Protein AF-A0A8K0S2V0-F1 (afdb_monomer_lite)

Foldseek 3Di:
DPPDQQAFAWEDDPVQQKIWTAATFADVVDLVCLQVQFTWMWHDPVPPHTDIDGDDDPDPVSVPDHRFGQFAWEYDPQKTKTHKGKDASGNHVVHPDDIGIGAFIWMARNVVRDIDTDGDPPCPCVRNHDYDYHDD

Radius of gyration: 14.72 Å; chains: 1; bounding box: 40×36×38 Å

Organism: NCBI:txid61284

Secondary structure (DSSP, 8-state):
------PPEEEEETTTTEEEEE---PBTTBGGGTT----EEEEE-SSS-EEEEE---S-HHHHHS---BS-EEEEETTEEEEE--EE-TTT-TT--SS-EE--SEEEEETTTTEEEEE--TT-GGGGSS-------

Sequence (136 aa):
MTMSQLQPGLWVDDKRSSVFSWGGQGSYGNVSTVSDHHLWVLNKDGYGKGSWFTQDPPNSVFRSSYRTVRGASATCHGVGYYLGGYAESNTDDRITEGSRVFDGLLTYNMSTQKWTNESIEALGYATWSGTATCIP

Structure (mmCIF, N/CA/C/O backbone):
data_AF-A0A8K0S2V0-F1
#
_entry.id   AF-A0A8K0S2V0-F1
#
loop_
_atom_site.group_PDB
_atom_site.id
_atom_site.type_symbol
_atom_site.label_atom_id
_atom_site.label_alt_id
_atom_site.label_comp_id
_atom_site.label_asym_id
_atom_site.label_entity_id
_atom_site.label_seq_id
_atom_site.pdbx_PDB_ins_code
_atom_site.Cartn_x
_atom_site.Cartn_y
_atom_site.Cartn_z
_atom_site.occupancy
_atom_site.B_iso_or_equiv
_atom_site.auth_seq_id
_atom_site.auth_comp_id
_atom_site.auth_asym_id
_atom_site.auth_atom_id
_atom_site.pdbx_PDB_model_num
ATOM 1 N N . MET A 1 1 ? 1.482 24.823 -14.035 1.00 34.28 1 MET A N 1
ATOM 2 C CA . MET A 1 1 ? 1.812 23.397 -14.232 1.00 34.28 1 MET A CA 1
ATOM 3 C C . MET A 1 1 ? 1.680 22.725 -12.873 1.00 34.28 1 MET A C 1
ATOM 5 O O . MET A 1 1 ? 2.578 22.832 -12.054 1.00 34.28 1 MET A O 1
ATOM 9 N N . THR A 1 2 ? 0.508 22.186 -12.551 1.00 32.06 2 THR A N 1
ATOM 10 C CA . THR A 1 2 ? 0.279 21.480 -11.284 1.00 32.06 2 THR A CA 1
ATOM 11 C C . THR A 1 2 ? 0.908 20.097 -11.406 1.00 32.06 2 THR A C 1
ATOM 13 O O . THR A 1 2 ? 0.376 19.218 -12.075 1.00 32.06 2 THR A O 1
ATOM 16 N N . MET A 1 3 ? 2.102 19.932 -10.838 1.00 34.94 3 MET A N 1
ATOM 17 C CA . MET A 1 3 ? 2.802 18.650 -10.805 1.00 34.94 3 MET A CA 1
ATOM 18 C C . MET A 1 3 ? 2.039 17.706 -9.874 1.00 34.94 3 MET A C 1
ATOM 20 O O . MET A 1 3 ? 2.111 17.841 -8.655 1.00 34.94 3 MET A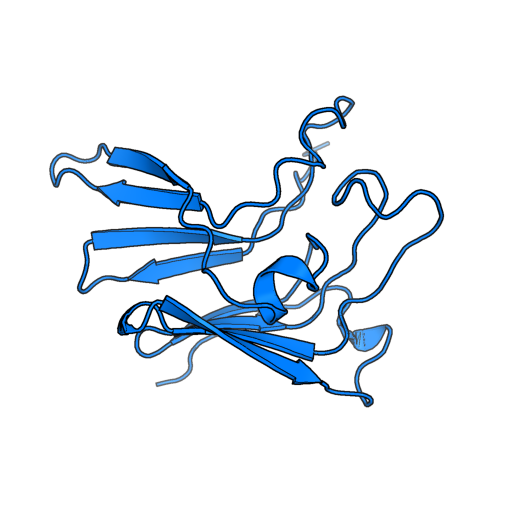 O 1
ATOM 24 N N . SER A 1 4 ? 1.271 16.773 -10.439 1.00 42.00 4 SER A N 1
ATOM 25 C CA . SER A 1 4 ? 0.620 15.729 -9.654 1.00 42.00 4 SER A CA 1
ATOM 26 C C . SER A 1 4 ? 1.689 14.766 -9.144 1.00 42.00 4 SER A C 1
ATOM 28 O O . SER A 1 4 ? 2.204 13.937 -9.896 1.00 42.00 4 SER A O 1
ATOM 30 N N . GLN A 1 5 ? 2.026 14.866 -7.863 1.00 54.44 5 GLN A N 1
ATOM 31 C CA . GLN A 1 5 ? 2.630 13.751 -7.146 1.00 54.44 5 GLN A CA 1
ATOM 32 C C . GLN A 1 5 ? 1.711 12.538 -7.346 1.00 54.44 5 GLN A C 1
ATOM 34 O O . GLN A 1 5 ? 0.510 12.646 -7.099 1.00 54.44 5 GLN A O 1
ATOM 39 N N . LEU A 1 6 ? 2.232 11.425 -7.873 1.00 71.25 6 LEU A N 1
ATOM 40 C CA . LEU A 1 6 ? 1.423 10.222 -8.056 1.00 71.25 6 LEU A CA 1
ATOM 41 C C . LEU A 1 6 ? 1.121 9.639 -6.675 1.00 71.25 6 LEU A C 1
ATOM 43 O O . LEU A 1 6 ? 2.009 9.127 -5.991 1.00 71.25 6 LEU A O 1
ATOM 47 N N . GLN A 1 7 ? -0.123 9.839 -6.242 1.00 73.81 7 GLN A N 1
ATOM 48 C CA . GLN A 1 7 ? -0.535 9.627 -4.861 1.00 73.81 7 GLN A CA 1
ATOM 49 C 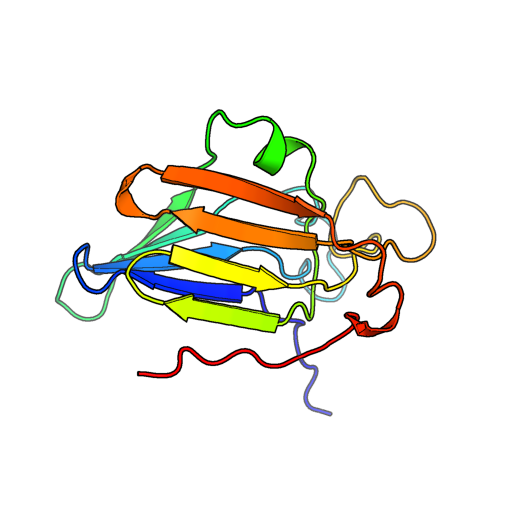C . GLN A 1 7 ? -0.668 8.131 -4.539 1.00 73.81 7 GLN A C 1
ATOM 51 O O . GLN A 1 7 ? -1.027 7.341 -5.419 1.00 73.81 7 GLN A O 1
ATOM 56 N N . PRO A 1 8 ? -0.374 7.736 -3.290 1.00 88.38 8 PRO A N 1
ATOM 57 C CA . PRO A 1 8 ? -0.681 6.401 -2.794 1.00 88.38 8 PRO A CA 1
ATOM 58 C C . PRO A 1 8 ? -2.196 6.155 -2.755 1.00 88.38 8 PRO A C 1
ATOM 60 O O . PRO A 1 8 ? -3.001 7.089 -2.764 1.00 88.38 8 PRO A O 1
ATOM 63 N N . GLY A 1 9 ? -2.584 4.885 -2.656 1.00 91.44 9 GLY A N 1
ATOM 64 C CA . GLY A 1 9 ? -3.928 4.519 -2.232 1.00 91.44 9 GLY A CA 1
ATOM 65 C C . GLY A 1 9 ? -4.101 4.837 -0.750 1.00 91.44 9 GLY A C 1
ATOM 66 O O . GLY A 1 9 ? -3.262 4.452 0.064 1.00 91.44 9 GLY A O 1
ATOM 67 N N . LEU A 1 10 ? -5.179 5.541 -0.405 1.00 93.44 10 LEU A N 1
ATOM 68 C CA . LEU A 1 10 ? -5.559 5.810 0.979 1.00 93.44 10 LEU A CA 1
ATOM 69 C C . LEU A 1 10 ? -6.746 4.935 1.362 1.00 93.44 10 LEU A C 1
ATOM 71 O O . LEU A 1 10 ? -7.735 4.881 0.625 1.00 93.44 10 LEU A O 1
ATOM 75 N N . TRP A 1 11 ? -6.657 4.284 2.521 1.00 95.19 11 TRP A N 1
ATOM 76 C CA . TRP A 1 11 ? -7.743 3.473 3.054 1.00 95.19 11 TRP A CA 1
ATOM 77 C C . TRP A 1 11 ? -8.120 3.867 4.475 1.00 95.19 11 TRP A C 1
ATOM 79 O O . TRP A 1 11 ? -7.251 4.032 5.325 1.00 95.19 11 TRP A O 1
ATOM 89 N N . VAL A 1 12 ? -9.415 3.995 4.752 1.00 93.69 12 VAL A N 1
ATOM 90 C CA . VAL A 1 12 ? -9.913 4.535 6.027 1.00 93.69 12 VAL A CA 1
ATOM 91 C C . VAL A 1 12 ? -10.530 3.434 6.887 1.00 93.69 12 VAL A C 1
ATOM 93 O O . VAL A 1 12 ? -11.472 2.766 6.472 1.00 93.69 12 VAL A O 1
ATOM 96 N N . ASP A 1 13 ? -10.036 3.269 8.113 1.00 92.69 13 ASP A N 1
ATOM 97 C CA . ASP A 1 13 ? -10.674 2.439 9.136 1.00 92.69 13 ASP A CA 1
ATOM 98 C C . ASP A 1 13 ? -11.399 3.331 10.146 1.00 92.69 13 ASP A C 1
ATOM 100 O O . ASP A 1 13 ? -10.826 3.773 11.148 1.00 92.69 13 ASP A O 1
ATOM 104 N N . ASP A 1 14 ? -12.684 3.582 9.900 1.00 85.00 14 ASP A N 1
ATOM 105 C CA . ASP A 1 14 ? -13.510 4.395 10.799 1.00 85.00 14 ASP A CA 1
ATOM 106 C C . ASP A 1 14 ? -13.671 3.760 12.185 1.00 85.00 14 ASP A C 1
ATOM 108 O O . ASP A 1 14 ? -13.780 4.472 13.186 1.00 85.00 14 ASP A O 1
ATOM 112 N N . LYS A 1 15 ? -13.640 2.421 12.276 1.00 86.69 15 LYS A N 1
ATOM 113 C CA . LYS A 1 15 ? -13.791 1.707 13.554 1.00 86.69 15 LYS A CA 1
ATOM 114 C C . LYS A 1 15 ? -12.569 1.899 14.441 1.00 86.69 15 LYS A C 1
ATOM 116 O O . LYS A 1 15 ? -12.708 1.965 15.660 1.00 86.69 15 LYS A O 1
ATOM 121 N N . ARG A 1 16 ? -11.380 1.974 13.840 1.00 85.19 16 ARG A N 1
ATOM 122 C CA . ARG A 1 16 ? -10.107 2.127 14.562 1.00 85.19 16 ARG A CA 1
ATOM 123 C C . ARG A 1 16 ? -9.522 3.519 14.511 1.00 85.19 16 ARG A C 1
ATOM 125 O O . ARG A 1 16 ? -8.509 3.753 15.160 1.00 85.19 16 ARG A O 1
ATOM 132 N N . SER A 1 17 ? -10.190 4.453 13.836 1.00 89.19 17 SER A N 1
ATOM 133 C CA . SER A 1 17 ? -9.721 5.830 13.756 1.00 89.19 17 SER A CA 1
ATOM 134 C C . SER A 1 17 ? -8.331 5.921 13.104 1.00 89.19 17 SER A C 1
ATOM 136 O O . SER A 1 17 ? -7.465 6.674 13.553 1.00 89.19 17 SER A O 1
ATOM 138 N N . SER A 1 18 ? -8.131 5.154 12.031 1.00 93.38 18 SER A N 1
ATOM 139 C CA . SER A 1 18 ? -6.845 5.051 11.337 1.00 93.38 18 SER A CA 1
ATOM 140 C C . SER A 1 18 ? -6.995 5.300 9.839 1.00 93.38 18 SER A C 1
ATOM 142 O O . SER A 1 18 ? -7.996 4.919 9.234 1.00 93.38 18 SER A O 1
ATOM 144 N N . VAL A 1 19 ? -5.976 5.903 9.230 1.00 94.00 19 VAL A N 1
ATOM 145 C CA . VAL A 1 19 ? -5.831 5.992 7.772 1.00 94.00 19 VAL A CA 1
ATOM 146 C C . VAL A 1 19 ? -4.578 5.236 7.367 1.00 94.00 19 VAL A C 1
ATOM 148 O O . VAL A 1 19 ? -3.503 5.468 7.908 1.00 94.00 19 VAL A O 1
ATOM 151 N N . PHE A 1 20 ? -4.724 4.338 6.408 1.00 94.56 20 PHE A N 1
ATOM 152 C CA . PHE A 1 20 ? -3.655 3.551 5.822 1.00 94.56 20 PHE A CA 1
ATOM 153 C C . PHE A 1 20 ? -3.252 4.162 4.481 1.00 94.56 20 PHE A C 1
ATOM 155 O O . PHE A 1 20 ? -4.109 4.626 3.732 1.00 94.56 20 PHE A O 1
ATOM 162 N N . SER A 1 21 ? -1.960 4.150 4.174 1.00 93.88 21 SER A N 1
ATOM 163 C CA . SER A 1 21 ? -1.404 4.629 2.911 1.00 93.88 21 SER A CA 1
ATOM 164 C C . SER A 1 21 ? -0.481 3.571 2.318 1.00 93.88 21 SER A C 1
ATOM 166 O O . SER A 1 21 ? 0.437 3.093 2.990 1.00 93.88 21 SER A O 1
ATOM 168 N N . TRP A 1 22 ? -0.738 3.208 1.061 1.00 92.38 22 TRP A N 1
ATOM 169 C CA . TRP A 1 22 ? 0.021 2.208 0.316 1.00 92.38 22 TRP A CA 1
ATOM 170 C C . TRP A 1 22 ? 0.381 2.686 -1.092 1.00 92.38 22 TRP A C 1
ATOM 172 O O . TRP A 1 22 ? -0.443 3.278 -1.791 1.00 92.38 22 TRP A O 1
ATOM 182 N N . GLY A 1 23 ? 1.596 2.374 -1.543 1.00 91.69 23 GLY A N 1
ATOM 183 C CA . GLY A 1 23 ? 2.068 2.738 -2.877 1.00 91.69 23 GLY A CA 1
ATOM 184 C C . GLY A 1 23 ? 2.639 4.156 -2.944 1.00 91.69 23 GLY A C 1
ATOM 185 O O . GLY A 1 23 ? 3.252 4.666 -2.002 1.00 91.69 23 GLY A O 1
ATOM 186 N N . GLY A 1 24 ? 2.460 4.802 -4.091 1.00 90.56 24 GLY A N 1
ATOM 187 C CA . GLY A 1 24 ? 2.974 6.143 -4.349 1.00 90.56 24 GLY A CA 1
ATOM 188 C C . GLY A 1 24 ? 4.422 6.140 -4.844 1.00 90.56 24 GLY A C 1
ATOM 189 O O . GLY A 1 24 ? 5.055 5.097 -4.974 1.00 90.56 24 GLY A O 1
ATOM 190 N N . GLN A 1 25 ? 4.941 7.334 -5.114 1.00 89.19 25 GLN A N 1
ATOM 191 C CA . GLN A 1 25 ? 6.303 7.543 -5.613 1.00 89.19 25 GLN A CA 1
ATOM 192 C C . GLN A 1 25 ? 7.182 8.286 -4.606 1.00 89.19 25 GLN A C 1
ATOM 194 O O . GLN A 1 25 ? 6.681 8.967 -3.704 1.00 89.19 25 GLN A O 1
ATOM 199 N N . GLY A 1 26 ? 8.496 8.198 -4.810 1.00 85.25 26 GLY A N 1
ATOM 200 C CA . GLY A 1 26 ? 9.459 9.087 -4.172 1.00 85.25 26 GLY A CA 1
ATOM 201 C C . GLY A 1 26 ? 9.195 10.559 -4.508 1.00 85.25 26 GLY A C 1
ATOM 202 O O . GLY A 1 26 ? 8.457 10.904 -5.439 1.00 85.25 26 GLY A O 1
ATOM 203 N N . SER A 1 27 ? 9.792 11.454 -3.727 1.00 82.88 27 SER A N 1
ATOM 204 C CA . SER A 1 27 ? 9.683 12.891 -3.978 1.00 82.88 27 SER A CA 1
ATOM 205 C C . SER A 1 27 ? 10.268 13.246 -5.346 1.00 82.88 27 SER A C 1
ATOM 207 O O . SER A 1 27 ? 11.240 12.649 -5.807 1.00 82.88 27 SER A O 1
ATOM 209 N N . TYR A 1 28 ? 9.694 14.245 -6.015 1.00 79.56 28 TYR A N 1
ATOM 210 C CA . TYR A 1 28 ? 10.196 14.667 -7.321 1.00 79.56 28 TYR A CA 1
ATOM 211 C C . TYR A 1 28 ? 11.676 15.070 -7.241 1.00 79.56 28 TYR A C 1
ATOM 213 O O . TYR A 1 28 ? 12.062 15.858 -6.379 1.00 79.56 28 TYR A O 1
ATOM 221 N N . GLY A 1 29 ? 12.501 14.521 -8.137 1.00 78.69 29 GLY A N 1
ATOM 222 C CA . GLY A 1 29 ? 13.946 14.761 -8.155 1.00 78.69 29 GLY A CA 1
ATOM 223 C C . GLY A 1 29 ? 14.721 14.111 -7.002 1.00 78.69 29 GLY A C 1
ATOM 224 O O . GLY A 1 29 ? 15.936 14.270 -6.943 1.00 78.69 29 GLY A O 1
ATOM 225 N N . ASN A 1 30 ? 14.054 13.370 -6.110 1.00 81.88 30 ASN A N 1
ATOM 226 C CA . ASN A 1 30 ? 14.692 12.624 -5.036 1.00 81.88 30 ASN A CA 1
ATOM 227 C C . ASN A 1 30 ? 14.097 11.212 -4.901 1.00 81.88 30 ASN A C 1
ATOM 229 O O . ASN A 1 30 ? 13.071 11.001 -4.253 1.00 81.88 30 ASN A O 1
ATOM 233 N N . VAL A 1 31 ? 14.807 10.237 -5.465 1.00 81.88 31 VAL A N 1
ATOM 234 C CA . VAL A 1 31 ? 14.451 8.814 -5.395 1.00 81.88 31 VAL A CA 1
ATOM 235 C C . VAL A 1 31 ? 15.035 8.105 -4.168 1.00 81.88 31 VAL A C 1
ATOM 237 O O . VAL A 1 31 ? 14.914 6.895 -4.051 1.00 81.88 31 VAL A O 1
ATOM 240 N N . SER A 1 32 ? 15.641 8.813 -3.209 1.00 84.88 32 SER A N 1
ATOM 241 C CA . SER A 1 32 ? 16.223 8.175 -2.018 1.00 84.88 32 SER A CA 1
ATOM 242 C C . SER A 1 32 ? 15.191 7.468 -1.132 1.00 84.88 32 SER A C 1
ATOM 244 O O . SER A 1 32 ? 15.569 6.680 -0.275 1.00 84.88 32 SER A O 1
ATOM 246 N N . THR A 1 33 ? 13.902 7.777 -1.301 1.00 84.81 33 THR A N 1
ATOM 247 C CA . THR A 1 33 ? 12.786 7.217 -0.522 1.00 84.81 33 THR A CA 1
ATOM 248 C C . THR A 1 33 ? 12.020 6.125 -1.271 1.00 84.81 33 THR A C 1
ATOM 250 O O . THR A 1 33 ? 10.941 5.724 -0.840 1.00 84.81 33 THR A O 1
ATOM 253 N N . VAL A 1 34 ? 12.526 5.642 -2.409 1.00 87.19 34 VAL A N 1
ATOM 254 C CA . VAL A 1 34 ? 11.854 4.574 -3.178 1.00 87.19 34 VAL A CA 1
ATOM 255 C C . VAL A 1 34 ? 12.012 3.197 -2.534 1.00 87.19 34 VAL A C 1
ATOM 257 O O . VAL A 1 34 ? 11.152 2.345 -2.718 1.00 87.19 34 VAL A O 1
ATOM 260 N N . SER A 1 35 ? 13.038 3.016 -1.699 1.00 85.12 35 SER A N 1
ATOM 261 C CA . SER A 1 35 ? 13.220 1.833 -0.847 1.00 85.12 35 SER A CA 1
ATOM 262 C C . SER A 1 35 ? 12.339 1.838 0.411 1.00 85.12 35 SER A C 1
ATOM 264 O O . SER A 1 35 ? 12.284 0.843 1.132 1.00 85.12 35 SER A O 1
ATOM 266 N N . ASP A 1 36 ? 11.637 2.946 0.682 1.00 84.69 36 ASP A N 1
ATOM 267 C CA . ASP A 1 36 ? 10.758 3.139 1.841 1.00 84.69 36 ASP A CA 1
ATOM 268 C C . ASP A 1 36 ? 9.404 2.437 1.622 1.00 84.69 36 ASP A C 1
ATOM 270 O O . ASP A 1 36 ? 8.349 3.051 1.424 1.00 84.69 36 ASP A O 1
ATOM 274 N N . HIS A 1 37 ? 9.466 1.111 1.528 1.00 85.25 37 HIS A N 1
ATOM 275 C CA . HIS A 1 37 ? 8.364 0.249 1.130 1.00 85.25 37 HIS A CA 1
ATOM 276 C C . HIS A 1 37 ? 7.560 -0.218 2.347 1.00 85.25 37 HIS A C 1
ATOM 278 O O . HIS A 1 37 ? 7.680 -1.357 2.799 1.00 85.25 37 HIS A O 1
ATOM 284 N N . HIS A 1 38 ? 6.730 0.688 2.866 1.00 91.31 38 HIS A N 1
ATOM 285 C CA . HIS A 1 38 ? 5.945 0.455 4.073 1.00 91.31 38 HIS A CA 1
ATOM 286 C C . HIS A 1 38 ? 4.446 0.648 3.865 1.00 91.31 38 HIS A C 1
ATOM 288 O O . HIS A 1 38 ? 3.999 1.462 3.052 1.00 91.31 38 HIS A O 1
ATOM 294 N N . LEU A 1 39 ? 3.659 -0.064 4.673 1.00 92.81 39 LEU A N 1
ATOM 295 C CA . LEU A 1 39 ? 2.288 0.348 4.950 1.00 92.81 39 LEU A CA 1
ATOM 296 C C . LEU A 1 39 ? 2.338 1.459 5.999 1.00 92.81 39 LEU A C 1
ATOM 298 O O . LEU A 1 39 ? 2.643 1.205 7.165 1.00 92.81 39 LEU A O 1
ATOM 302 N N . TRP A 1 40 ? 2.024 2.682 5.591 1.00 93.94 40 TRP A N 1
ATOM 303 C CA . TRP A 1 40 ? 1.979 3.823 6.499 1.00 93.94 40 TRP A CA 1
ATOM 304 C C . TRP A 1 40 ? 0.615 3.924 7.161 1.00 93.94 40 TRP A C 1
ATOM 306 O O . TRP A 1 40 ? -0.413 3.813 6.494 1.00 93.94 40 TRP A O 1
ATOM 316 N N . VAL A 1 41 ? 0.603 4.171 8.466 1.00 95.00 41 VAL A N 1
ATOM 317 C CA . VAL A 1 41 ? -0.618 4.285 9.258 1.00 95.00 41 VAL A CA 1
ATOM 318 C C . VAL A 1 41 ? -0.612 5.601 10.013 1.00 95.00 41 VAL A C 1
ATOM 320 O O . VAL A 1 41 ? 0.311 5.891 10.770 1.00 95.00 41 VAL A O 1
ATOM 323 N N . LEU A 1 42 ? -1.661 6.388 9.814 1.00 94.69 42 LEU A N 1
ATOM 324 C CA . LEU A 1 42 ? -1.975 7.569 10.598 1.00 94.69 42 LEU A CA 1
ATOM 325 C C . LEU A 1 42 ?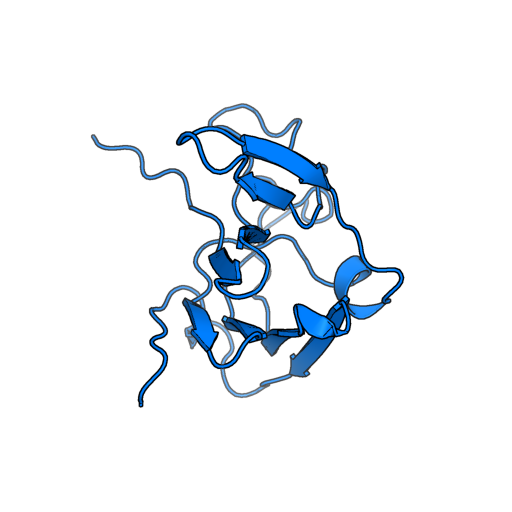 -3.042 7.199 11.622 1.00 94.69 42 LEU A C 1
ATOM 327 O O . LEU A 1 42 ? -4.181 6.929 11.247 1.00 94.69 42 LEU A O 1
ATOM 331 N N . ASN A 1 43 ? -2.702 7.254 12.906 1.00 94.12 43 ASN A N 1
ATOM 332 C CA . ASN A 1 43 ? -3.700 7.194 13.974 1.00 94.12 43 ASN A CA 1
ATOM 333 C C . ASN A 1 43 ? -4.097 8.611 14.368 1.00 94.12 43 ASN A C 1
ATOM 335 O O . ASN A 1 43 ? -3.230 9.393 14.770 1.00 94.12 43 ASN A O 1
ATOM 339 N N . LYS A 1 44 ? -5.392 8.940 14.278 1.00 89.12 44 LYS A N 1
ATOM 340 C CA . LYS A 1 44 ? -5.877 10.233 14.778 1.00 89.12 44 LYS A CA 1
ATOM 341 C C . LYS A 1 44 ? -5.909 10.234 16.305 1.00 89.12 44 LYS A C 1
ATOM 343 O O . LYS A 1 44 ? -6.253 9.234 16.929 1.00 89.12 44 LYS A O 1
ATOM 348 N N . ASP A 1 45 ? -5.615 11.383 16.899 1.00 84.56 45 ASP A N 1
ATOM 349 C CA . ASP A 1 45 ? -5.644 11.582 18.353 1.00 84.56 45 ASP A CA 1
ATOM 350 C C . ASP A 1 45 ? -7.007 12.068 18.881 1.00 84.56 45 ASP A C 1
ATOM 352 O O . ASP A 1 45 ? -7.178 12.267 20.079 1.00 84.56 45 ASP A O 1
ATOM 356 N N . GLY A 1 46 ? -7.986 12.268 17.992 1.00 78.50 46 GLY A N 1
ATOM 357 C CA . GLY A 1 46 ? -9.312 12.792 18.334 1.00 78.50 46 GLY A CA 1
ATOM 358 C C . GLY A 1 46 ? -9.404 14.322 18.406 1.00 78.50 46 GLY A C 1
ATOM 359 O O . GLY A 1 46 ? -10.511 14.842 18.515 1.00 78.50 46 GLY A O 1
ATOM 360 N N . TYR A 1 47 ? -8.292 15.049 18.256 1.00 83.94 47 TYR A N 1
ATOM 361 C CA . TYR A 1 47 ? -8.218 16.518 18.319 1.00 83.94 47 TYR A CA 1
ATOM 362 C C . TYR A 1 47 ? -7.803 17.152 16.983 1.00 83.94 47 TYR A C 1
ATOM 364 O O . TYR A 1 47 ? -7.312 18.281 16.938 1.00 83.94 47 TYR A O 1
ATOM 372 N N . GLY A 1 48 ? -7.983 16.420 15.881 1.00 80.00 48 GLY A N 1
ATOM 373 C CA . GLY A 1 48 ? -7.577 16.857 14.545 1.00 80.00 48 GLY A CA 1
ATOM 374 C C . GLY A 1 48 ? -6.079 16.706 14.269 1.00 80.00 48 GLY A C 1
ATOM 375 O O . GLY A 1 48 ? -5.600 17.243 13.273 1.00 80.00 48 GLY A O 1
ATOM 376 N N . LYS A 1 49 ? -5.337 15.979 15.115 1.00 87.94 49 LYS A N 1
ATOM 377 C CA . LYS A 1 49 ? -3.941 15.608 14.863 1.00 87.94 49 LYS A CA 1
ATOM 378 C C . LYS A 1 49 ? -3.818 14.089 14.757 1.00 87.94 49 LYS A C 1
ATOM 380 O O . LYS A 1 49 ? -4.797 13.347 14.864 1.00 87.94 49 LYS A O 1
ATOM 385 N N . GLY A 1 50 ? -2.597 13.622 14.533 1.00 89.44 50 GLY A N 1
ATOM 386 C CA . GLY A 1 50 ? -2.275 12.208 14.536 1.00 89.44 50 GLY A CA 1
ATOM 387 C C . GLY A 1 50 ? -0.784 11.961 14.385 1.00 89.44 50 GLY A C 1
ATOM 388 O O . GLY A 1 50 ? -0.011 12.887 14.130 1.00 89.44 50 GLY A O 1
ATOM 389 N N . SER A 1 51 ? -0.406 10.698 14.531 1.00 93.69 51 SER A N 1
ATOM 390 C CA . SER A 1 51 ? 0.974 10.241 14.383 1.00 93.69 51 SER A CA 1
ATOM 391 C C . SER A 1 51 ? 1.058 9.189 13.290 1.00 93.69 51 SER A C 1
ATOM 393 O O . SER A 1 51 ? 0.219 8.286 13.232 1.00 93.69 51 SER A O 1
ATOM 395 N N . TRP A 1 52 ? 2.083 9.313 12.449 1.00 93.06 52 TRP A N 1
ATOM 396 C CA . TRP A 1 52 ? 2.422 8.327 11.431 1.00 93.06 52 TRP A CA 1
ATOM 397 C C . TRP A 1 52 ? 3.366 7.271 11.999 1.00 93.06 52 TRP A C 1
ATOM 399 O O . TRP A 1 52 ? 4.305 7.596 12.726 1.00 93.06 52 TRP A O 1
ATOM 409 N N . PHE A 1 53 ? 3.131 6.016 11.643 1.00 94.12 53 PHE A N 1
ATOM 410 C CA . PHE A 1 53 ? 4.026 4.893 11.908 1.00 94.12 53 PHE A CA 1
ATOM 411 C C . PHE A 1 53 ? 3.923 3.873 10.773 1.00 94.12 53 PHE A C 1
ATOM 413 O O . PHE A 1 53 ? 2.993 3.919 9.965 1.00 94.12 53 PHE A O 1
ATOM 420 N N . THR A 1 54 ? 4.889 2.963 10.699 1.00 93.00 54 THR A N 1
ATOM 421 C CA . THR A 1 54 ? 4.888 1.871 9.726 1.00 93.00 54 THR A CA 1
ATOM 422 C C . THR A 1 54 ? 4.252 0.629 10.339 1.00 93.00 54 THR A C 1
ATOM 424 O O . THR A 1 54 ? 4.418 0.339 11.526 1.00 93.00 54 THR A O 1
ATOM 427 N N . GLN A 1 55 ? 3.492 -0.106 9.533 1.00 90.75 55 GLN A N 1
ATOM 428 C CA . GLN A 1 55 ? 2.853 -1.352 9.937 1.00 90.75 55 GLN A CA 1
ATOM 429 C C . GLN A 1 55 ? 3.084 -2.428 8.881 1.00 90.75 55 GLN A C 1
ATOM 431 O O . GLN A 1 55 ? 2.160 -2.894 8.212 1.00 90.75 55 GLN A O 1
ATOM 436 N N . ASP A 1 56 ? 4.341 -2.834 8.750 1.00 84.81 56 ASP A N 1
ATOM 437 C CA . ASP A 1 56 ? 4.702 -3.887 7.816 1.00 84.81 56 ASP A CA 1
ATOM 438 C C . ASP A 1 56 ? 4.170 -5.238 8.304 1.00 84.81 56 ASP A C 1
ATOM 440 O O . ASP A 1 56 ? 4.521 -5.705 9.393 1.00 84.81 56 ASP A O 1
ATOM 444 N N . PRO A 1 57 ? 3.330 -5.911 7.513 1.00 73.75 57 PRO A N 1
ATOM 445 C CA . PRO A 1 57 ? 2.825 -7.222 7.867 1.00 73.75 57 PRO A CA 1
ATOM 446 C C . PRO A 1 57 ? 3.927 -8.271 7.715 1.00 73.75 57 PRO A C 1
ATOM 448 O O . PRO A 1 57 ? 4.741 -8.200 6.791 1.00 73.75 57 PRO A O 1
ATOM 451 N N . PRO A 1 58 ? 3.880 -9.358 8.497 1.00 70.94 58 PRO A N 1
ATOM 452 C CA . PRO A 1 58 ? 4.797 -10.488 8.336 1.00 70.94 58 PRO A CA 1
ATOM 453 C C . PRO A 1 58 ? 4.550 -11.315 7.052 1.00 70.94 58 PRO A C 1
ATOM 455 O O . PRO A 1 58 ? 5.136 -12.380 6.882 1.00 70.94 58 PRO A O 1
ATOM 458 N N . ASN A 1 59 ? 3.666 -10.870 6.154 1.00 78.25 59 ASN A N 1
ATOM 459 C CA . ASN A 1 59 ? 3.164 -11.641 5.018 1.00 78.25 59 ASN A CA 1
ATOM 460 C C . ASN A 1 59 ? 4.096 -11.551 3.791 1.00 78.25 59 ASN A C 1
ATOM 462 O O . ASN A 1 59 ? 4.555 -10.469 3.422 1.00 78.25 59 ASN A O 1
ATOM 466 N N . SER A 1 60 ? 4.328 -12.685 3.121 1.00 84.25 60 SER A N 1
ATOM 467 C CA . SER A 1 60 ? 5.101 -12.773 1.877 1.00 84.25 60 SER A CA 1
ATOM 468 C C . SER A 1 60 ? 4.522 -11.927 0.742 1.00 84.25 60 SER A C 1
ATOM 470 O O . SER A 1 60 ? 5.303 -11.332 0.009 1.00 84.25 60 SER A O 1
ATOM 472 N N . VAL A 1 61 ? 3.191 -11.807 0.640 1.00 87.62 61 VAL A N 1
ATOM 473 C CA . VAL A 1 61 ? 2.502 -11.009 -0.393 1.00 87.62 61 VAL A CA 1
ATOM 474 C C . VAL A 1 61 ? 2.949 -9.551 -0.360 1.00 87.62 61 VAL A C 1
ATOM 476 O O . VAL A 1 61 ? 3.230 -8.962 -1.401 1.00 87.62 61 VAL A O 1
ATOM 479 N N . PHE A 1 62 ? 3.045 -8.971 0.836 1.00 84.75 62 PHE A N 1
ATOM 480 C CA . PHE A 1 62 ? 3.491 -7.592 1.015 1.00 84.75 62 PHE A CA 1
ATOM 481 C C . PHE A 1 62 ? 4.929 -7.414 0.517 1.00 84.75 62 PHE A C 1
ATOM 483 O O . PHE A 1 62 ? 5.207 -6.542 -0.298 1.00 84.75 62 PHE A O 1
ATOM 490 N N . ARG A 1 63 ? 5.832 -8.309 0.936 1.00 84.12 63 ARG A N 1
ATOM 491 C CA . ARG A 1 63 ? 7.251 -8.262 0.549 1.00 84.12 63 ARG A CA 1
ATOM 492 C C . ARG A 1 63 ? 7.459 -8.477 -0.951 1.00 84.12 63 ARG A C 1
ATOM 494 O O . ARG A 1 63 ? 8.350 -7.866 -1.535 1.00 84.12 63 ARG A O 1
ATOM 501 N N . SER A 1 64 ? 6.660 -9.340 -1.578 1.00 87.00 64 SER A N 1
ATOM 502 C CA . SER A 1 64 ? 6.762 -9.632 -3.011 1.00 87.00 64 SER A CA 1
ATOM 503 C C . SER A 1 64 ? 6.110 -8.576 -3.903 1.00 87.00 64 SER A C 1
ATOM 505 O O . SER A 1 64 ? 6.435 -8.515 -5.082 1.00 87.00 64 SER A O 1
ATOM 507 N N . SER A 1 65 ? 5.189 -7.767 -3.373 1.00 88.81 65 SER A N 1
ATOM 508 C CA . SER A 1 65 ? 4.513 -6.719 -4.146 1.00 88.81 65 SER A CA 1
ATOM 509 C C . SER A 1 65 ? 5.464 -5.560 -4.414 1.00 88.81 65 SER A C 1
ATOM 511 O O . SER A 1 65 ? 6.222 -5.189 -3.525 1.00 88.81 65 SER A O 1
ATOM 513 N N . TYR A 1 66 ? 5.435 -4.985 -5.616 1.00 90.38 66 TYR A N 1
ATOM 514 C CA . TYR A 1 66 ? 6.127 -3.727 -5.904 1.00 90.38 66 TYR A CA 1
ATOM 515 C C . TYR A 1 66 ? 5.332 -2.542 -5.365 1.00 90.38 66 TYR A C 1
ATOM 517 O O . TYR A 1 66 ? 4.099 -2.536 -5.432 1.00 90.38 66 TYR A O 1
ATOM 525 N N . ARG A 1 67 ? 6.034 -1.512 -4.896 1.00 91.06 67 ARG A N 1
ATOM 526 C CA . ARG A 1 67 ? 5.439 -0.213 -4.617 1.00 91.06 67 ARG A CA 1
ATOM 527 C C . ARG A 1 67 ? 5.038 0.431 -5.939 1.00 91.06 67 ARG A C 1
ATOM 529 O O . ARG A 1 67 ? 5.883 0.773 -6.768 1.00 91.06 67 ARG A O 1
ATOM 536 N N . THR A 1 68 ? 3.735 0.576 -6.140 1.00 91.06 68 THR A N 1
ATOM 537 C CA . THR A 1 68 ? 3.164 1.046 -7.404 1.00 91.06 68 THR A CA 1
ATOM 538 C C . THR A 1 68 ? 2.446 2.381 -7.249 1.00 91.06 68 THR A C 1
ATOM 540 O O . THR A 1 68 ? 2.105 2.835 -6.151 1.00 91.06 68 THR A O 1
ATOM 543 N N . VAL A 1 69 ? 2.223 3.034 -8.384 1.00 91.00 69 VAL A N 1
ATOM 544 C CA . VAL A 1 69 ? 1.447 4.267 -8.513 1.00 91.00 69 VAL A CA 1
ATOM 545 C C . VAL A 1 69 ? 0.239 4.060 -9.411 1.00 91.00 69 VAL A C 1
ATOM 547 O O . VAL A 1 69 ? 0.200 3.139 -10.225 1.00 91.00 69 VAL A O 1
ATOM 550 N N . ARG A 1 70 ? -0.727 4.981 -9.292 1.00 89.31 70 ARG A N 1
ATOM 551 C CA . ARG A 1 70 ? -1.931 5.082 -10.135 1.00 89.31 70 ARG A CA 1
ATOM 552 C C . ARG A 1 70 ? -2.893 3.891 -10.081 1.00 89.31 70 ARG A C 1
ATOM 554 O O . ARG A 1 70 ? -3.898 3.931 -10.783 1.00 89.31 70 ARG A O 1
ATOM 561 N N . GLY A 1 71 ? -2.668 2.887 -9.238 1.00 89.75 71 GLY A N 1
ATOM 562 C CA . GLY A 1 71 ? -3.659 1.835 -9.028 1.00 89.75 71 GLY A CA 1
ATOM 563 C C . GLY A 1 71 ? -4.989 2.394 -8.517 1.00 89.75 71 GLY A C 1
ATOM 564 O O . GLY A 1 71 ? -5.039 3.396 -7.796 1.00 89.75 71 GLY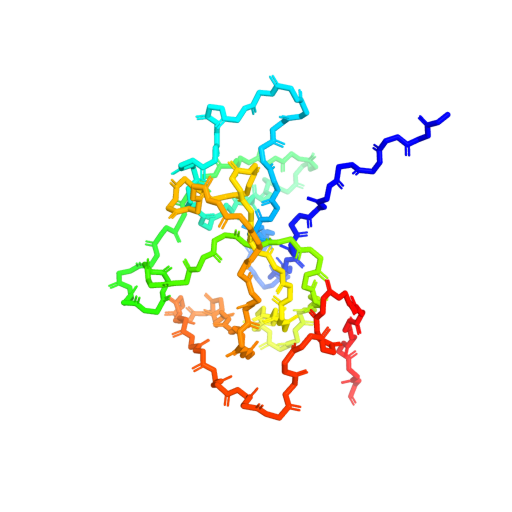 A O 1
ATOM 565 N N . ALA A 1 72 ? -6.081 1.746 -8.913 1.00 90.19 72 ALA A N 1
ATOM 566 C CA . ALA A 1 72 ? -7.413 2.110 -8.459 1.00 90.19 72 ALA A CA 1
ATOM 567 C C . ALA A 1 72 ? -7.581 1.666 -7.004 1.00 90.19 72 ALA A C 1
ATOM 569 O O . ALA A 1 72 ? -7.426 0.486 -6.698 1.00 90.19 72 ALA A O 1
ATOM 570 N N . SER A 1 73 ? -7.904 2.601 -6.114 1.00 92.94 73 SER A N 1
ATOM 571 C CA . SER A 1 73 ? -7.962 2.346 -4.675 1.00 92.94 73 SER A CA 1
ATOM 572 C C . SER A 1 73 ? -9.338 2.657 -4.101 1.00 92.94 73 SER A C 1
ATOM 574 O O . SER A 1 73 ? -9.945 3.662 -4.463 1.00 92.94 73 SER A O 1
ATOM 576 N N . ALA A 1 74 ? -9.812 1.817 -3.182 1.00 94.50 74 ALA A N 1
ATOM 577 C CA . ALA A 1 74 ? -11.040 2.040 -2.421 1.00 94.50 74 ALA A CA 1
ATOM 578 C C . ALA A 1 74 ? -10.955 1.382 -1.040 1.00 94.50 74 ALA A C 1
ATOM 580 O O . ALA A 1 74 ? -10.127 0.508 -0.794 1.00 94.50 74 ALA A O 1
ATOM 581 N N . THR A 1 75 ? -11.839 1.776 -0.127 1.00 95.38 75 THR A N 1
ATOM 582 C CA . THR A 1 75 ? -12.059 1.061 1.137 1.00 95.38 75 THR A CA 1
ATOM 583 C C . THR A 1 75 ? -13.491 0.587 1.208 1.00 95.38 75 THR A C 1
ATOM 585 O O . THR A 1 75 ? -14.405 1.359 0.934 1.00 95.38 75 THR A O 1
ATOM 588 N N . CYS A 1 76 ? -13.688 -0.676 1.571 1.00 93.69 76 CYS A N 1
ATOM 589 C CA . CYS A 1 76 ? -15.015 -1.266 1.678 1.00 93.69 76 CYS A CA 1
ATOM 590 C C . CYS A 1 76 ? -15.022 -2.295 2.810 1.00 93.69 76 CYS A C 1
ATOM 592 O O . CYS A 1 76 ? -14.156 -3.166 2.866 1.00 93.69 76 CYS A O 1
ATOM 594 N N . HIS A 1 77 ? -15.977 -2.179 3.735 1.00 92.25 77 HIS A N 1
ATOM 595 C CA . HIS A 1 77 ? -16.190 -3.138 4.830 1.00 92.25 77 HIS A CA 1
ATOM 596 C C . HIS A 1 77 ? -14.929 -3.496 5.655 1.00 92.25 77 HIS A C 1
ATOM 598 O O . HIS A 1 77 ? -14.748 -4.641 6.063 1.00 92.25 77 HIS A O 1
ATOM 604 N N . GLY A 1 78 ? -14.058 -2.516 5.934 1.00 93.56 78 GLY A N 1
ATOM 605 C CA . GLY A 1 78 ? -12.819 -2.725 6.706 1.00 93.56 78 GLY A CA 1
ATOM 606 C C . GLY A 1 78 ? -11.685 -3.397 5.920 1.00 93.56 78 GLY A C 1
ATOM 607 O O . GLY A 1 78 ? -10.739 -3.924 6.512 1.00 93.56 78 GLY A O 1
ATOM 608 N N . VAL A 1 79 ? -11.791 -3.400 4.591 1.00 95.19 79 VAL A N 1
ATOM 609 C CA . VAL A 1 79 ? -10.772 -3.891 3.666 1.00 95.19 79 VAL A CA 1
ATOM 610 C C . VAL A 1 79 ? -10.344 -2.748 2.750 1.00 95.19 79 VAL A C 1
ATOM 612 O O . VAL A 1 79 ? -11.182 -2.075 2.146 1.00 95.19 79 VAL A O 1
ATOM 615 N N . GLY A 1 80 ? -9.036 -2.522 2.664 1.00 95.06 80 GLY A N 1
ATOM 616 C CA . GLY A 1 80 ? -8.428 -1.684 1.637 1.00 95.06 80 GLY A CA 1
ATOM 617 C C . GLY A 1 80 ? -8.253 -2.482 0.351 1.00 95.06 80 GLY A C 1
ATOM 618 O O . GLY A 1 80 ? -7.786 -3.617 0.407 1.00 95.06 80 GLY A O 1
ATOM 619 N N . TYR A 1 81 ? -8.633 -1.907 -0.783 1.00 94.19 81 TYR A N 1
ATOM 620 C CA . TYR A 1 81 ? -8.506 -2.504 -2.110 1.00 94.19 81 TYR A CA 1
ATOM 621 C C . TYR A 1 81 ? -7.589 -1.640 -2.963 1.00 94.19 81 TYR A C 1
ATOM 623 O O . TYR A 1 81 ? -7.697 -0.412 -2.932 1.00 94.19 81 TYR A O 1
ATOM 631 N N . TYR A 1 82 ? -6.722 -2.283 -3.739 1.00 92.81 82 TYR A N 1
ATOM 632 C CA . TYR A 1 82 ? -5.829 -1.632 -4.688 1.00 92.81 82 TYR A CA 1
ATOM 633 C C . TYR A 1 82 ? -5.635 -2.516 -5.909 1.00 92.81 82 TYR A C 1
ATOM 635 O O . TYR A 1 82 ? -5.049 -3.594 -5.835 1.00 92.81 82 TYR A O 1
ATOM 643 N N . LEU A 1 83 ? -6.174 -2.063 -7.032 1.00 90.88 83 LEU A N 1
ATOM 644 C CA . LEU A 1 83 ? -6.144 -2.782 -8.292 1.00 90.88 83 LEU A CA 1
ATOM 645 C C . LEU A 1 83 ? -5.123 -2.136 -9.220 1.00 90.88 83 LEU A C 1
ATOM 647 O O . LEU A 1 83 ? -5.251 -0.957 -9.567 1.00 90.88 83 LEU A O 1
ATOM 651 N N . GLY A 1 84 ? -4.161 -2.930 -9.677 1.00 89.75 84 GLY A N 1
ATOM 652 C CA . GLY A 1 84 ? -3.261 -2.502 -10.733 1.00 89.75 84 GLY A CA 1
ATOM 653 C C . GLY A 1 84 ? -2.229 -1.460 -10.332 1.00 89.75 84 GLY A C 1
ATOM 654 O O . GLY A 1 84 ? -1.656 -1.495 -9.247 1.00 89.75 84 GLY A O 1
ATOM 655 N N . GLY A 1 85 ? -1.997 -0.521 -11.243 1.00 90.00 85 GLY A N 1
ATOM 656 C CA . GLY A 1 85 ? -0.908 0.439 -11.194 1.00 90.00 85 GLY A CA 1
ATOM 657 C C . GLY A 1 85 ? 0.359 -0.097 -11.848 1.00 90.00 85 GLY A C 1
ATOM 658 O O . GLY A 1 85 ? 0.412 -1.214 -12.368 1.00 90.00 85 GLY A O 1
ATOM 659 N N . TYR A 1 86 ? 1.398 0.724 -11.823 1.00 89.88 86 TYR A N 1
ATOM 660 C CA . TYR A 1 86 ? 2.717 0.339 -12.308 1.00 89.88 86 TYR A CA 1
ATOM 661 C C . TYR A 1 86 ? 3.812 0.801 -11.351 1.00 89.88 86 TYR A C 1
ATOM 663 O O . TYR A 1 86 ? 3.611 1.725 -10.561 1.00 89.88 86 TYR A O 1
ATOM 671 N N . ALA A 1 87 ? 4.961 0.140 -11.429 1.00 91.38 87 ALA A N 1
ATOM 672 C CA . ALA A 1 87 ? 6.182 0.488 -10.727 1.00 91.38 87 ALA A CA 1
ATOM 673 C C . ALA A 1 87 ? 7.287 0.883 -11.711 1.00 91.38 87 ALA A C 1
ATOM 675 O O . ALA A 1 87 ? 7.408 0.301 -12.790 1.00 91.38 87 ALA A O 1
ATOM 676 N N . GLU A 1 88 ? 8.093 1.856 -11.306 1.00 91.88 88 GLU A N 1
ATOM 677 C CA . GLU A 1 88 ? 9.260 2.393 -12.006 1.00 91.88 88 GLU A CA 1
ATOM 678 C C . GLU A 1 88 ? 10.372 2.669 -10.983 1.00 91.88 88 GLU A C 1
ATOM 680 O O . GLU A 1 88 ? 10.159 2.574 -9.773 1.00 91.88 88 GLU A O 1
ATOM 685 N N . SER A 1 89 ? 11.559 3.064 -11.447 1.00 92.00 89 SER A N 1
ATOM 686 C CA . SER A 1 89 ? 12.706 3.367 -10.573 1.00 92.00 89 SER A CA 1
ATOM 687 C C . SER A 1 89 ? 12.474 4.525 -9.596 1.00 92.00 89 SER A C 1
ATOM 689 O O . SER A 1 89 ? 13.224 4.700 -8.637 1.00 92.00 89 SER A O 1
ATOM 691 N N . ASN A 1 90 ? 11.434 5.331 -9.820 1.00 89.94 90 ASN A N 1
ATOM 692 C CA . ASN A 1 90 ? 11.000 6.398 -8.922 1.00 89.94 90 ASN A CA 1
ATOM 693 C C . ASN A 1 90 ? 9.881 5.970 -7.949 1.00 89.94 90 ASN A C 1
ATOM 695 O O . ASN A 1 90 ? 9.454 6.792 -7.133 1.00 89.94 90 ASN A O 1
ATOM 699 N N . THR A 1 91 ? 9.402 4.724 -8.013 1.00 90.44 91 THR A N 1
ATOM 700 C CA . THR A 1 91 ? 8.408 4.174 -7.079 1.00 90.44 91 THR A CA 1
ATOM 701 C C . THR A 1 91 ? 8.981 3.065 -6.215 1.00 90.44 91 THR A C 1
ATOM 703 O O . THR A 1 91 ? 8.647 3.016 -5.037 1.00 90.44 91 THR A O 1
ATOM 706 N N . ASP A 1 92 ? 9.839 2.210 -6.773 1.00 91.88 92 ASP A N 1
ATOM 707 C CA . ASP A 1 92 ? 10.376 1.023 -6.108 1.00 91.88 92 ASP A CA 1
ATOM 708 C C . ASP A 1 92 ? 11.841 0.801 -6.508 1.00 91.88 92 ASP A C 1
ATOM 710 O O . ASP A 1 92 ? 12.188 0.825 -7.691 1.00 91.88 92 ASP A O 1
ATOM 714 N N . ASP A 1 93 ? 12.710 0.573 -5.524 1.00 92.06 93 ASP A N 1
ATOM 715 C CA . ASP A 1 93 ? 14.156 0.414 -5.720 1.00 92.06 93 ASP A CA 1
ATOM 716 C C . ASP A 1 93 ? 14.547 -0.880 -6.448 1.00 92.06 93 ASP A C 1
ATOM 718 O O . ASP A 1 93 ? 15.655 -0.986 -6.978 1.00 92.06 93 ASP A O 1
ATOM 722 N N . ARG A 1 94 ? 13.638 -1.857 -6.537 1.00 92.19 94 ARG A N 1
ATOM 723 C CA . ARG A 1 94 ? 13.865 -3.107 -7.276 1.00 92.19 94 ARG A CA 1
ATOM 724 C C . ARG A 1 94 ? 13.691 -2.945 -8.784 1.00 92.19 94 ARG A C 1
ATOM 726 O O . ARG A 1 94 ? 14.036 -3.864 -9.529 1.00 92.19 94 ARG A O 1
ATOM 733 N N . ILE A 1 95 ? 13.143 -1.821 -9.250 1.00 91.94 95 ILE A N 1
ATOM 734 C CA . ILE A 1 95 ? 12.933 -1.550 -10.674 1.00 91.94 95 ILE A CA 1
ATOM 735 C C . ILE A 1 95 ? 14.038 -0.625 -11.177 1.00 91.94 95 ILE A C 1
ATOM 737 O O . ILE A 1 95 ? 14.014 0.577 -10.949 1.00 91.94 95 ILE A O 1
ATOM 741 N N . THR A 1 96 ? 15.014 -1.174 -11.895 1.00 89.00 96 THR A N 1
ATOM 742 C CA . THR A 1 96 ? 16.122 -0.381 -12.451 1.00 89.00 96 THR A CA 1
ATOM 743 C C . THR A 1 96 ? 15.832 0.148 -13.855 1.00 89.00 96 THR A C 1
ATOM 745 O O . THR A 1 96 ? 16.339 1.206 -14.218 1.00 89.00 96 THR A O 1
ATOM 748 N N . GLU A 1 97 ? 14.999 -0.551 -14.637 1.00 87.88 97 GLU A N 1
ATOM 749 C CA . GLU A 1 97 ? 14.686 -0.202 -16.028 1.00 87.88 97 GLU A CA 1
ATOM 750 C C . GLU A 1 97 ? 13.247 -0.561 -16.443 1.00 87.88 97 GLU A C 1
ATOM 752 O O . GLU A 1 97 ? 12.720 -1.647 -16.149 1.00 87.88 97 GLU A O 1
ATOM 757 N N . GLY A 1 98 ? 12.642 0.348 -17.215 1.00 89.38 98 GLY A N 1
ATOM 758 C CA . GLY A 1 98 ? 11.273 0.241 -17.716 1.00 89.38 98 GLY A CA 1
ATOM 759 C C . GLY A 1 98 ? 10.214 0.323 -16.614 1.00 89.38 98 GLY A C 1
ATOM 760 O O . GLY A 1 98 ? 10.514 0.622 -15.459 1.00 89.38 98 GLY A O 1
ATOM 761 N N . SER A 1 99 ? 8.970 0.021 -16.981 1.00 89.31 99 SER A N 1
ATOM 762 C CA . SER A 1 99 ? 7.845 -0.052 -16.044 1.00 89.31 99 SER A CA 1
ATOM 763 C C . SER A 1 99 ? 7.455 -1.517 -15.810 1.00 89.31 99 SER A C 1
ATOM 765 O O . SER A 1 99 ? 7.625 -2.371 -16.689 1.00 89.31 99 SER A O 1
ATOM 767 N N . ARG A 1 100 ? 6.942 -1.837 -14.622 1.00 89.56 100 ARG A N 1
ATOM 768 C CA . ARG A 1 100 ? 6.322 -3.134 -14.307 1.00 89.56 100 ARG A CA 1
ATOM 769 C C . ARG A 1 100 ? 4.881 -2.910 -13.901 1.00 89.56 100 ARG A C 1
ATOM 771 O O . ARG A 1 100 ? 4.621 -2.132 -12.991 1.00 89.56 100 ARG A O 1
ATOM 778 N N . VAL A 1 101 ? 3.955 -3.569 -14.582 1.00 87.75 101 VAL A N 1
ATOM 779 C CA . VAL A 1 101 ? 2.539 -3.504 -14.221 1.00 87.75 101 VAL A CA 1
ATOM 780 C C . VAL A 1 101 ? 2.294 -4.406 -13.019 1.00 87.75 101 VAL A C 1
ATOM 782 O O . VAL A 1 101 ? 2.903 -5.468 -12.897 1.00 87.75 101 VAL A O 1
ATOM 785 N N . PHE A 1 102 ? 1.447 -3.954 -12.102 1.00 86.69 102 PHE A N 1
ATOM 786 C CA . PHE A 1 102 ? 0.987 -4.786 -11.003 1.00 86.69 102 PHE A CA 1
ATOM 787 C C . PHE A 1 102 ? -0.224 -5.601 -11.457 1.00 86.69 102 PHE A C 1
ATOM 789 O O . PHE A 1 102 ? -1.324 -5.071 -11.599 1.00 86.69 102 PHE A O 1
ATOM 796 N N . ASP A 1 103 ? -0.021 -6.895 -11.681 1.00 83.56 103 ASP A N 1
ATOM 797 C CA . ASP A 1 103 ? -1.062 -7.789 -12.190 1.00 83.56 103 ASP A CA 1
ATOM 798 C C . ASP A 1 103 ? -1.857 -8.418 -11.041 1.00 83.56 103 ASP A C 1
ATOM 800 O O . ASP A 1 103 ? -1.635 -9.564 -10.641 1.00 83.56 103 ASP A O 1
ATOM 804 N N . GLY A 1 104 ? -2.801 -7.657 -10.487 1.00 88.31 104 GLY A N 1
ATOM 805 C CA . GLY A 1 104 ? -3.731 -8.204 -9.507 1.00 88.31 104 GLY A CA 1
ATOM 806 C C . GLY A 1 104 ? -4.518 -7.188 -8.698 1.00 88.31 104 GLY A C 1
ATOM 807 O O . GLY A 1 104 ? -4.336 -5.969 -8.801 1.00 88.31 104 GLY A O 1
ATOM 808 N N . LEU A 1 105 ? -5.408 -7.741 -7.878 1.00 89.94 105 LEU A N 1
ATOM 809 C CA . LEU A 1 105 ? -6.146 -7.040 -6.842 1.00 89.94 105 LEU A CA 1
ATOM 810 C C . LEU A 1 105 ? -5.481 -7.306 -5.495 1.00 89.94 105 LEU A C 1
ATOM 812 O O . LEU A 1 105 ? -5.635 -8.371 -4.893 1.00 89.94 105 LEU A O 1
ATOM 816 N N . LEU A 1 106 ? -4.769 -6.299 -5.011 1.00 92.00 106 LEU A N 1
ATOM 817 C CA . LEU A 1 106 ? -4.201 -6.295 -3.682 1.00 92.00 106 LEU A CA 1
ATOM 818 C C . LEU A 1 106 ? -5.280 -5.885 -2.686 1.00 92.00 106 LEU A C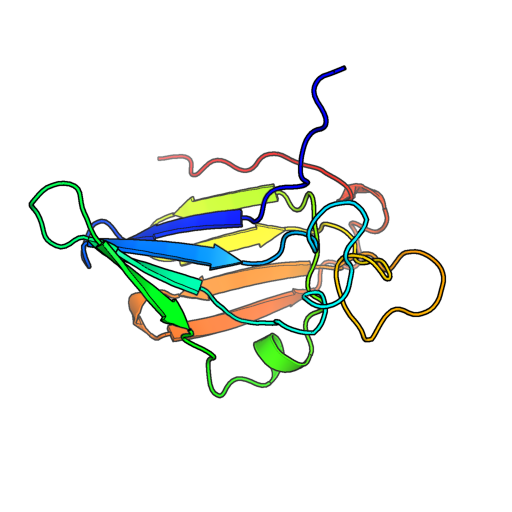 1
ATOM 820 O O . LEU A 1 106 ? -5.950 -4.862 -2.855 1.00 92.00 106 LEU A O 1
ATOM 824 N N . THR A 1 107 ? -5.441 -6.671 -1.630 1.00 94.19 107 THR A N 1
ATOM 825 C CA . THR A 1 107 ? -6.357 -6.343 -0.545 1.00 94.19 107 THR A CA 1
ATOM 826 C C . THR A 1 107 ? -5.659 -6.407 0.798 1.00 94.19 107 THR A C 1
ATOM 828 O O . THR A 1 107 ? -4.776 -7.236 1.031 1.00 94.19 107 THR A O 1
ATOM 831 N N . TYR A 1 108 ? -6.076 -5.518 1.693 1.00 94.31 108 TYR A N 1
ATOM 832 C CA . TYR A 1 108 ? -5.604 -5.456 3.063 1.00 94.31 108 TYR A CA 1
ATOM 833 C C . TYR A 1 108 ? -6.790 -5.474 4.018 1.00 94.31 108 TYR A C 1
ATOM 835 O O . TYR A 1 108 ? -7.536 -4.500 4.130 1.00 94.31 108 TYR A O 1
ATOM 843 N N . ASN A 1 109 ? -6.967 -6.586 4.729 1.00 93.94 109 ASN A N 1
ATOM 844 C CA . ASN A 1 109 ? -7.938 -6.658 5.809 1.00 93.94 109 ASN A CA 1
ATOM 845 C C . ASN A 1 109 ? -7.367 -5.925 7.020 1.00 93.94 109 ASN A C 1
ATOM 847 O O . ASN A 1 109 ? -6.439 -6.419 7.664 1.00 93.94 109 ASN A O 1
ATOM 851 N N . MET A 1 110 ? -7.939 -4.767 7.344 1.00 92.50 110 MET A N 1
ATOM 852 C CA . MET A 1 110 ? -7.450 -3.932 8.437 1.00 92.50 110 MET A CA 1
ATOM 853 C C . MET A 1 110 ? -7.590 -4.670 9.763 1.00 92.50 110 MET A C 1
ATOM 855 O O . MET A 1 110 ? -6.672 -4.634 10.580 1.00 92.50 110 MET A O 1
ATOM 859 N N . SER A 1 111 ? -8.687 -5.418 9.954 1.00 91.06 111 SER A N 1
ATOM 860 C CA . SER A 1 111 ? -8.972 -6.139 11.196 1.00 91.06 111 SER A CA 1
ATOM 861 C C . SER A 1 111 ? -7.903 -7.172 11.535 1.00 91.06 111 SER A C 1
ATOM 863 O O . SER A 1 111 ? -7.329 -7.128 12.624 1.00 91.06 111 SER A O 1
ATOM 865 N N . THR A 1 112 ? -7.630 -8.062 10.579 1.00 91.62 112 THR A N 1
ATOM 866 C CA . THR A 1 112 ? -6.709 -9.196 10.724 1.00 91.62 112 THR A CA 1
ATOM 867 C C . THR A 1 112 ? -5.285 -8.871 10.284 1.00 91.62 112 THR A C 1
ATOM 869 O O . THR A 1 112 ? -4.428 -9.746 10.337 1.00 91.62 112 THR A O 1
ATOM 872 N N . GLN A 1 113 ? -5.046 -7.657 9.781 1.00 91.19 113 GLN A N 1
ATOM 873 C CA . GLN A 1 113 ? -3.768 -7.196 9.231 1.00 91.19 113 GLN A CA 1
ATOM 874 C C . GLN A 1 113 ? -3.223 -8.113 8.121 1.00 91.19 113 GLN A C 1
ATOM 876 O O . GLN A 1 113 ? -2.015 -8.312 7.973 1.00 91.19 113 GLN A O 1
ATOM 881 N N . LYS A 1 114 ? -4.127 -8.713 7.339 1.00 91.44 114 LYS A N 1
ATOM 882 C CA . LYS A 1 114 ? -3.779 -9.719 6.332 1.00 91.44 114 LYS A CA 1
ATOM 883 C C . LYS A 1 114 ? -3.813 -9.108 4.940 1.00 91.44 114 LYS A C 1
ATOM 885 O O . LYS A 1 114 ? -4.822 -8.527 4.552 1.00 91.44 114 LYS A O 1
ATOM 890 N N . TRP A 1 115 ? -2.733 -9.323 4.198 1.00 92.44 115 TRP A N 1
ATOM 891 C CA . TRP A 1 115 ? -2.654 -9.029 2.772 1.00 92.44 115 TRP A CA 1
ATOM 892 C C . TRP A 1 115 ? -2.996 -10.249 1.930 1.00 92.44 115 TRP A C 1
ATOM 894 O O . TRP A 1 115 ? -2.578 -11.369 2.240 1.00 92.44 115 TRP A O 1
ATOM 904 N N . THR A 1 116 ? -3.712 -10.024 0.842 1.00 92.94 116 THR A N 1
ATOM 905 C CA . THR A 1 116 ? -3.888 -11.008 -0.225 1.00 92.94 116 THR A CA 1
ATOM 906 C C . THR A 1 116 ? -3.732 -10.320 -1.567 1.00 92.94 116 THR A C 1
ATOM 908 O O . THR A 1 116 ? -4.025 -9.135 -1.687 1.00 92.94 116 THR A O 1
ATOM 911 N N . ASN A 1 117 ? -3.233 -11.053 -2.555 1.00 90.88 117 ASN A N 1
ATOM 912 C CA . ASN A 1 117 ? -3.169 -10.593 -3.931 1.00 90.88 117 ASN A CA 1
ATOM 913 C C . ASN A 1 117 ? -3.841 -11.651 -4.798 1.00 90.88 117 ASN A C 1
ATOM 915 O O . ASN A 1 117 ? -3.390 -12.797 -4.821 1.00 90.88 117 ASN A O 1
ATOM 919 N N . GLU A 1 118 ? -4.924 -11.273 -5.461 1.00 88.50 118 GLU A N 1
ATOM 920 C CA . GLU A 1 118 ? -5.578 -12.121 -6.449 1.00 88.50 118 GLU A CA 1
ATOM 921 C C . GLU A 1 118 ? -5.071 -11.717 -7.829 1.00 88.50 118 GLU A C 1
ATOM 923 O O . GLU A 1 118 ? -5.309 -10.598 -8.286 1.00 88.50 118 GLU A O 1
ATOM 928 N N . SER A 1 119 ? -4.325 -12.615 -8.474 1.00 78.12 119 SER A N 1
ATOM 929 C CA . SER A 1 119 ? -3.776 -12.377 -9.806 1.00 78.12 119 SER A CA 1
ATOM 930 C C . SER A 1 119 ? -4.896 -12.338 -10.835 1.00 78.12 119 SER A C 1
ATOM 932 O O . SER A 1 119 ? -5.705 -13.265 -10.910 1.00 78.12 119 SER A O 1
ATOM 934 N N . ILE A 1 120 ? -4.908 -11.300 -11.666 1.00 69.19 120 ILE A N 1
ATOM 935 C CA . ILE A 1 120 ? -5.866 -11.166 -12.762 1.00 69.19 120 ILE A CA 1
ATOM 936 C C . ILE A 1 120 ? -5.069 -11.069 -14.062 1.00 69.19 120 ILE A C 1
ATOM 938 O O . ILE A 1 120 ? -4.715 -9.980 -14.505 1.00 69.19 120 ILE A O 1
ATOM 942 N N . GLU A 1 121 ? -4.793 -12.219 -14.684 1.00 64.25 121 GLU A N 1
ATOM 943 C CA . GLU A 1 121 ? -4.032 -12.294 -15.946 1.00 64.25 121 GLU A CA 1
ATOM 944 C C . GLU A 1 121 ? -4.697 -11.510 -17.092 1.00 64.25 121 GLU A C 1
ATOM 946 O O . GLU A 1 121 ? -4.036 -11.094 -18.039 1.00 64.25 121 GLU A O 1
ATOM 951 N N . ALA A 1 122 ? -6.009 -11.267 -17.003 1.00 63.03 122 ALA A N 1
ATOM 952 C CA . ALA A 1 122 ? -6.794 -10.634 -18.059 1.00 63.03 122 ALA A CA 1
ATOM 953 C C . ALA A 1 122 ? -6.585 -9.114 -18.204 1.00 63.03 122 ALA A C 1
ATOM 955 O O . ALA A 1 122 ? -7.095 -8.533 -19.162 1.00 63.03 122 ALA A O 1
ATOM 956 N N . LEU A 1 123 ? -5.904 -8.451 -17.262 1.00 64.44 123 LEU A N 1
ATOM 957 C CA . LEU A 1 123 ? -5.882 -6.985 -17.209 1.00 64.44 123 LEU A CA 1
ATOM 958 C C . LEU A 1 123 ? -4.679 -6.360 -17.927 1.00 64.44 123 LEU A C 1
ATOM 960 O O . LEU A 1 123 ? -4.863 -5.362 -18.621 1.00 64.44 123 LEU A O 1
ATOM 964 N N . GLY A 1 124 ? -3.477 -6.940 -17.848 1.00 66.75 124 GLY A N 1
ATOM 965 C CA . GLY A 1 124 ? -2.274 -6.396 -18.497 1.00 66.75 124 GLY A CA 1
ATOM 966 C C . GLY A 1 124 ? -2.140 -4.870 -18.337 1.00 66.75 124 GLY A C 1
ATOM 967 O O . GLY A 1 124 ? -2.393 -4.310 -17.275 1.00 66.75 124 GLY A O 1
ATOM 968 N N . TYR A 1 125 ? -1.828 -4.146 -19.419 1.00 65.81 125 TYR A N 1
ATOM 969 C CA . TYR A 1 125 ? -1.727 -2.674 -19.398 1.00 65.81 125 TYR A CA 1
ATOM 970 C C . TYR A 1 125 ? -3.053 -1.934 -19.111 1.00 65.81 125 TYR A C 1
ATOM 972 O O . TYR A 1 125 ? -3.033 -0.720 -18.896 1.00 65.81 125 TYR A O 1
ATOM 980 N N . ALA A 1 126 ? -4.204 -2.617 -19.083 1.00 65.31 126 ALA A N 1
ATOM 981 C CA . ALA A 1 126 ? -5.504 -1.980 -18.866 1.00 65.31 126 ALA A CA 1
ATOM 982 C C . ALA A 1 126 ? -5.672 -1.404 -17.450 1.00 65.31 126 ALA A C 1
ATOM 984 O O . ALA A 1 126 ? -6.555 -0.578 -17.230 1.00 65.31 126 ALA A O 1
ATOM 985 N N . THR A 1 1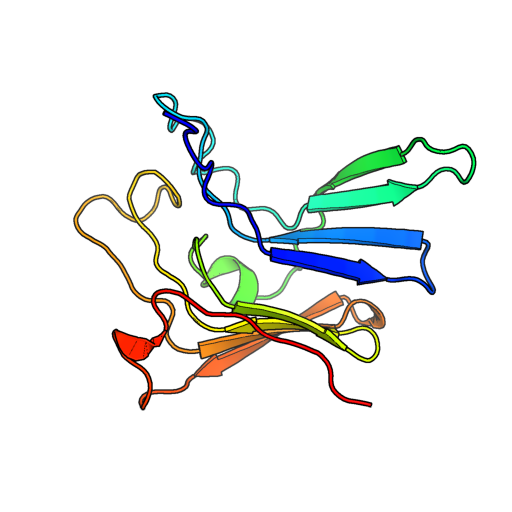27 ? -4.817 -1.782 -16.496 1.00 70.62 127 THR A N 1
ATOM 986 C CA . THR A 1 127 ? -4.873 -1.306 -15.107 1.00 70.62 127 THR A CA 1
ATOM 987 C C . THR A 1 127 ? -3.792 -0.290 -14.749 1.00 70.62 127 THR A C 1
ATOM 989 O O . THR A 1 127 ? -3.460 -0.127 -13.579 1.00 70.62 127 THR A O 1
ATOM 992 N N . TRP A 1 128 ? -3.245 0.438 -15.725 1.00 75.06 128 TRP A N 1
ATOM 993 C CA . TRP A 1 128 ? -2.272 1.515 -15.477 1.00 75.06 128 TRP A CA 1
ATOM 994 C C . TRP A 1 128 ? -2.811 2.670 -14.637 1.00 75.06 128 TRP A C 1
ATOM 996 O O . TRP A 1 128 ? -2.056 3.339 -13.932 1.00 75.06 128 TRP A O 1
ATOM 1006 N N . SER A 1 129 ? -4.107 2.935 -14.754 1.00 75.88 129 SER A N 1
ATOM 1007 C CA . SER A 1 129 ? -4.808 3.906 -13.931 1.00 75.88 129 SER A CA 1
ATOM 1008 C C . SER A 1 129 ? -6.269 3.534 -13.803 1.00 75.88 129 SER A C 1
ATOM 1010 O O . SER A 1 129 ? -6.861 3.046 -14.765 1.00 75.88 129 SER A O 1
ATOM 1012 N N . GLY A 1 130 ? -6.877 3.841 -12.666 1.00 77.81 130 GLY A N 1
ATOM 1013 C CA . GLY A 1 130 ? -8.315 3.699 -12.526 1.00 77.81 130 GLY A CA 1
ATOM 1014 C C . GLY A 1 130 ? -8.854 4.351 -11.269 1.00 77.81 130 GLY A C 1
ATOM 1015 O O . GLY A 1 130 ? -8.120 4.862 -10.426 1.00 77.81 130 GLY A O 1
ATOM 1016 N N . THR A 1 131 ? -10.171 4.307 -11.155 1.00 82.50 131 THR A N 1
ATOM 1017 C CA . THR A 1 131 ? -10.915 4.739 -9.977 1.00 82.50 131 THR A CA 1
ATOM 1018 C C . THR A 1 131 ? -11.709 3.552 -9.465 1.00 82.50 131 THR A C 1
ATOM 1020 O O . THR A 1 131 ? -12.343 2.858 -10.259 1.00 82.50 131 THR A O 1
ATOM 1023 N N . ALA A 1 132 ? -11.704 3.331 -8.157 1.00 86.69 132 ALA A N 1
ATOM 1024 C CA . ALA A 1 132 ? -12.554 2.340 -7.519 1.00 86.69 132 ALA A CA 1
ATOM 1025 C C . ALA A 1 132 ? -13.491 3.051 -6.540 1.00 86.69 132 ALA A C 1
ATOM 1027 O O . ALA A 1 132 ? -13.126 4.056 -5.934 1.00 86.69 132 ALA A O 1
ATOM 1028 N N . THR A 1 133 ? -14.704 2.527 -6.390 1.00 90.69 133 THR A N 1
ATOM 1029 C CA . THR A 1 133 ? -15.664 2.991 -5.388 1.00 90.69 133 THR A CA 1
ATOM 1030 C C . THR A 1 133 ? -16.306 1.787 -4.712 1.00 90.69 133 THR A C 1
ATOM 1032 O O . THR A 1 133 ? -16.561 0.773 -5.362 1.00 90.69 133 THR A O 1
ATOM 1035 N N . CYS A 1 134 ? -16.541 1.883 -3.407 1.00 91.19 134 CYS A N 1
ATOM 1036 C CA . CYS A 1 134 ? -17.339 0.906 -2.672 1.00 91.19 134 CYS A CA 1
ATOM 1037 C C . CYS A 1 134 ? -18.813 1.232 -2.936 1.00 91.19 134 CYS A C 1
ATOM 1039 O O . CYS A 1 134 ? -19.260 2.346 -2.658 1.00 91.19 134 CYS A O 1
ATOM 1041 N N . ILE A 1 135 ? -19.542 0.288 -3.529 1.00 88.38 135 ILE A N 1
ATOM 1042 C CA . ILE A 1 135 ? -20.981 0.414 -3.781 1.00 88.38 135 ILE A CA 1
ATOM 1043 C C . ILE A 1 135 ? -21.725 -0.165 -2.560 1.00 88.38 135 ILE A C 1
ATOM 1045 O O . ILE A 1 135 ? -21.255 -1.178 -2.035 1.00 88.38 135 ILE A O 1
ATOM 1049 N N . PRO A 1 136 ? -22.818 0.474 -2.090 1.00 75.88 136 PRO A N 1
ATOM 1050 C CA . PRO A 1 136 ? -23.641 -0.021 -0.982 1.00 75.88 136 PRO A CA 1
ATOM 1051 C C . PRO A 1 136 ? -24.199 -1.434 -1.178 1.00 75.88 136 PRO A C 1
ATOM 1053 O O . PRO A 1 136 ? -24.482 -1.802 -2.342 1.00 75.88 136 PRO A O 1
#

pLDDT: mean 85.41, std 11.78, range [32.06, 95.38]